Protein AF-A0A645HRS7-F1 (afdb_monomer_lite)

Foldseek 3Di:
DVVLVCPVCVVQLVVQLVVLCVLLQNADCDPPVVVQSSVQSVCCSRVNHPPDHDPVSLCSLLQLVHDHNGDHNPVVSCSSPNPDHHDHDHNCVVPDDCLVVLQVVCVVLVRHPDDVVLSVVCVVPVVVSSVVVVVPD

Structure (mmCIF, N/CA/C/O backbone):
data_AF-A0A645HRS7-F1
#
_entry.id   AF-A0A645HRS7-F1
#
loop_
_atom_site.group_PDB
_atom_site.id
_atom_site.type_symbol
_atom_site.label_atom_id
_atom_site.label_alt_id
_atom_site.label_comp_id
_atom_site.label_asym_id
_atom_site.label_entity_id
_atom_site.label_seq_id
_atom_site.pdbx_PDB_ins_code
_atom_site.Cartn_x
_atom_site.Cartn_y
_atom_site.Cartn_z
_atom_site.occupancy
_atom_site.B_iso_or_equiv
_atom_site.auth_seq_id
_atom_site.auth_comp_id
_atom_site.auth_asym_id
_atom_site.auth_atom_id
_atom_site.pdbx_PDB_model_num
ATOM 1 N N . MET A 1 1 ? -2.448 -14.497 11.609 1.00 84.38 1 MET A N 1
ATOM 2 C CA . MET A 1 1 ? -2.906 -14.683 13.011 1.00 84.38 1 MET A CA 1
ATOM 3 C C . MET A 1 1 ? -2.270 -15.901 13.665 1.00 84.38 1 MET A C 1
ATOM 5 O O . MET A 1 1 ? -1.624 -15.717 14.684 1.00 84.38 1 MET A O 1
ATOM 9 N N . LYS A 1 2 ? -2.373 -17.109 13.083 1.00 88.00 2 LYS A N 1
ATOM 10 C CA . LYS A 1 2 ? -1.698 -18.315 13.611 1.00 88.00 2 LYS A CA 1
ATOM 11 C C . LYS A 1 2 ? -0.186 -18.134 13.795 1.00 88.00 2 LYS A C 1
ATOM 13 O O . LYS A 1 2 ? 0.324 -18.401 14.871 1.00 88.00 2 LYS A O 1
ATOM 18 N N . GLU A 1 3 ? 0.496 -17.594 12.788 1.00 89.12 3 GLU A N 1
ATOM 19 C CA . GLU A 1 3 ? 1.938 -17.283 12.846 1.00 89.12 3 GLU A CA 1
ATOM 20 C C . GLU A 1 3 ? 2.298 -16.220 13.897 1.00 89.12 3 GLU A C 1
ATOM 22 O O . GLU A 1 3 ? 3.426 -16.176 14.366 1.00 89.12 3 GLU A O 1
ATOM 27 N N . LEU A 1 4 ? 1.331 -15.390 14.299 1.00 85.25 4 LEU A N 1
ATOM 28 C CA . LEU A 1 4 ? 1.497 -14.352 15.322 1.00 85.25 4 LEU A CA 1
ATOM 29 C C . LEU A 1 4 ? 1.073 -14.834 16.720 1.00 85.25 4 LEU A C 1
ATOM 31 O O . LEU A 1 4 ? 0.958 -14.021 17.631 1.00 85.25 4 LEU A O 1
ATOM 35 N N . GLY A 1 5 ? 0.755 -16.125 16.883 1.00 88.62 5 GLY A N 1
ATOM 36 C CA . GLY A 1 5 ? 0.277 -16.680 18.153 1.00 88.62 5 GLY A CA 1
ATOM 37 C C . GLY A 1 5 ? -1.093 -16.159 18.605 1.00 88.62 5 GLY A C 1
ATOM 38 O O . GLY A 1 5 ? -1.438 -16.322 19.765 1.00 88.62 5 GLY A O 1
ATOM 39 N N . ALA A 1 6 ? -1.869 -15.542 17.708 1.00 91.62 6 ALA A N 1
ATOM 40 C CA . ALA A 1 6 ? -3.138 -14.876 18.021 1.00 91.62 6 ALA A CA 1
ATOM 41 C C . ALA A 1 6 ? -4.338 -15.542 17.329 1.00 91.62 6 ALA A C 1
ATOM 43 O O . ALA A 1 6 ? -5.267 -14.869 16.886 1.00 91.62 6 ALA A O 1
ATOM 44 N N . ALA A 1 7 ? -4.280 -16.859 17.111 1.00 92.50 7 ALA A N 1
ATOM 45 C CA . ALA A 1 7 ? -5.350 -17.593 16.431 1.00 92.50 7 ALA A CA 1
ATOM 46 C C . ALA A 1 7 ? -6.662 -17.609 17.237 1.00 92.50 7 ALA A C 1
ATOM 48 O O . ALA A 1 7 ? -7.742 -17.594 16.654 1.00 92.50 7 ALA A O 1
ATOM 49 N N . ASP A 1 8 ? -6.554 -17.593 18.562 1.00 95.31 8 ASP A N 1
ATOM 50 C CA . ASP A 1 8 ? -7.645 -17.488 19.533 1.00 95.31 8 ASP A CA 1
ATOM 51 C C . ASP A 1 8 ? -8.448 -16.183 19.396 1.00 95.31 8 ASP A C 1
ATOM 53 O O . ASP A 1 8 ? -9.650 -16.165 19.649 1.00 95.31 8 ASP A O 1
ATOM 57 N N . LYS A 1 9 ? -7.827 -15.112 18.888 1.00 95.31 9 LYS A N 1
ATOM 58 C CA . LYS A 1 9 ? -8.461 -13.795 18.699 1.00 95.31 9 LYS A CA 1
ATOM 59 C C . LYS A 1 9 ? -9.208 -13.628 17.375 1.00 95.31 9 LYS A C 1
ATOM 61 O O . LYS A 1 9 ? -9.535 -12.512 16.970 1.00 95.31 9 LYS A O 1
ATOM 66 N N . TYR A 1 10 ? -9.474 -14.715 16.651 1.00 95.94 10 TYR A N 1
ATOM 67 C CA . TYR A 1 10 ? -10.122 -14.642 15.337 1.00 95.94 10 TYR A CA 1
ATOM 68 C C . TYR A 1 10 ? -11.506 -13.972 15.385 1.00 95.94 10 TYR A C 1
ATOM 70 O O . TYR A 1 10 ? -11.850 -13.195 14.495 1.00 95.94 10 TYR A O 1
ATOM 78 N N . ALA A 1 11 ? -12.276 -14.203 16.453 1.00 96.94 11 ALA A N 1
ATOM 79 C CA . ALA A 1 11 ? -13.570 -13.550 16.644 1.00 96.94 11 ALA A CA 1
ATOM 80 C C . ALA A 1 11 ? -13.438 -12.020 16.762 1.00 96.94 11 ALA A C 1
ATOM 82 O O . ALA A 1 11 ? -14.220 -11.290 16.156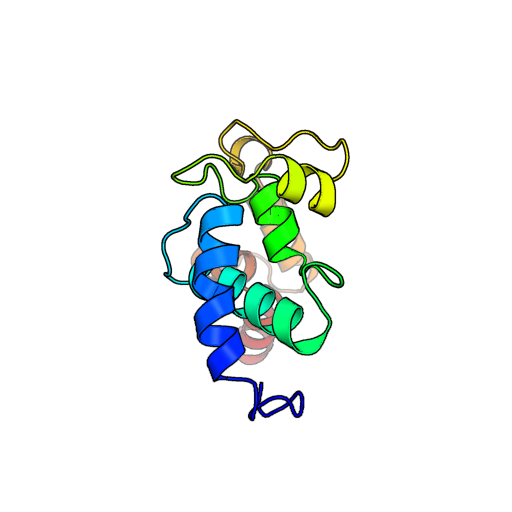 1.00 96.94 11 ALA A O 1
ATOM 83 N N . GLU A 1 12 ? -12.422 -11.526 17.476 1.00 97.88 12 GLU A N 1
ATOM 84 C CA . GLU A 1 12 ? -12.137 -10.090 17.587 1.00 97.88 12 GLU A CA 1
ATOM 85 C C . GLU A 1 12 ? -11.749 -9.493 16.230 1.00 97.88 12 GLU A C 1
ATOM 87 O O . GLU A 1 12 ? -12.215 -8.413 15.874 1.00 97.88 12 GLU A O 1
ATOM 92 N N . PHE A 1 13 ? -10.967 -10.223 15.429 1.00 97.06 13 PHE A N 1
ATOM 93 C CA . PHE A 1 13 ? -10.620 -9.813 14.066 1.00 97.06 13 PHE A CA 1
ATOM 94 C C . PHE A 1 13 ? -11.858 -9.622 13.181 1.00 97.06 13 PHE A C 1
ATOM 96 O O . PHE A 1 13 ? -11.963 -8.604 12.494 1.00 97.06 13 PHE A O 1
ATOM 103 N N . LEU A 1 14 ? -12.818 -10.554 13.229 1.00 97.00 14 LEU A N 1
ATOM 104 C CA . LEU A 1 14 ? -14.065 -10.441 12.464 1.00 97.00 14 LEU A CA 1
ATOM 105 C C . LEU A 1 14 ? -14.889 -9.207 12.861 1.00 97.00 14 LEU A C 1
ATOM 107 O O . LEU A 1 14 ? -15.593 -8.653 12.020 1.00 97.00 14 LEU A O 1
ATOM 111 N N . GLN A 1 15 ? -14.784 -8.758 14.115 1.00 98.25 15 GLN A N 1
ATOM 112 C CA . GLN A 1 15 ? -15.433 -7.535 14.602 1.00 98.25 15 GLN A CA 1
ATOM 113 C C . GLN A 1 15 ? -14.639 -6.263 14.277 1.00 98.25 15 GLN A C 1
ATOM 115 O O . GLN A 1 15 ? -15.222 -5.191 14.111 1.00 98.25 15 GLN A O 1
ATOM 120 N N . GLU A 1 16 ? -13.314 -6.357 14.196 1.00 98.31 16 GLU A N 1
ATOM 121 C CA . GLU A 1 16 ? -12.433 -5.221 13.928 1.00 98.31 16 GLU A CA 1
ATOM 122 C C . GLU A 1 16 ? -12.387 -4.857 12.440 1.00 98.31 16 GLU A C 1
ATOM 124 O O . GLU A 1 16 ? -12.365 -3.678 12.085 1.00 98.31 16 GLU A O 1
ATOM 129 N N . MET A 1 17 ? -12.435 -5.850 11.550 1.00 97.81 17 MET A N 1
ATOM 130 C CA . MET A 1 17 ? -12.332 -5.634 10.105 1.00 97.81 17 MET A CA 1
ATOM 131 C C . MET A 1 17 ? -13.414 -4.683 9.542 1.00 97.81 17 MET A C 1
ATOM 133 O O . MET A 1 17 ? -13.053 -3.776 8.786 1.00 97.81 17 MET A O 1
ATOM 137 N N . PRO A 1 18 ? -14.711 -4.792 9.912 1.00 98.25 18 PRO A N 1
ATOM 138 C CA . PRO A 1 18 ? -15.729 -3.830 9.488 1.00 98.25 18 PRO A CA 1
ATOM 139 C C . PRO A 1 18 ? -15.487 -2.409 10.014 1.00 98.25 18 PRO A C 1
ATOM 141 O O . PRO A 1 18 ? -15.745 -1.453 9.285 1.00 98.25 18 PRO A O 1
ATOM 144 N N . LYS A 1 19 ? -14.962 -2.261 11.240 1.00 98.56 19 LYS A N 1
ATOM 145 C CA . LYS A 1 19 ? -14.658 -0.951 11.844 1.00 98.56 19 LYS A CA 1
ATOM 146 C C . LYS A 1 19 ? -13.538 -0.253 11.087 1.00 98.56 19 LYS A C 1
ATOM 148 O O . LYS A 1 19 ? -13.724 0.866 10.627 1.00 98.56 19 LYS A O 1
ATOM 153 N N . VAL A 1 20 ? -12.428 -0.959 10.864 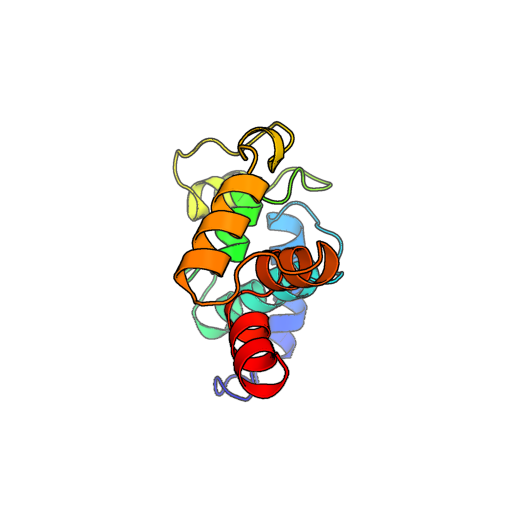1.00 98.56 20 VAL A N 1
ATOM 154 C CA . VAL A 1 20 ? -11.292 -0.453 10.078 1.00 98.56 20 VAL A CA 1
ATOM 155 C C . VAL A 1 20 ? -11.733 -0.083 8.663 1.00 98.56 20 VAL A C 1
ATOM 157 O O . VAL A 1 20 ? -11.351 0.961 8.142 1.00 98.56 20 VAL A O 1
ATOM 160 N N . ARG A 1 21 ? -12.575 -0.909 8.030 1.00 98.56 21 ARG A N 1
ATOM 161 C CA . ARG A 1 21 ? -13.115 -0.605 6.701 1.00 98.56 21 ARG A CA 1
ATOM 162 C C . ARG A 1 21 ? -13.923 0.694 6.694 1.00 98.56 21 ARG A C 1
ATOM 164 O O . ARG A 1 21 ? -13.777 1.468 5.754 1.00 98.56 21 ARG A O 1
ATOM 171 N N . ALA A 1 22 ? -14.777 0.909 7.692 1.00 98.62 22 ALA A N 1
ATOM 172 C CA . ALA A 1 22 ? -15.577 2.124 7.807 1.00 98.62 22 ALA A CA 1
ATOM 173 C C . ALA A 1 22 ? -14.694 3.358 8.046 1.00 98.62 22 ALA A C 1
ATOM 175 O O . ALA A 1 22 ? -14.805 4.342 7.320 1.00 98.62 22 ALA A O 1
ATOM 176 N N . GLU A 1 23 ? -13.765 3.258 8.997 1.00 98.62 23 GLU A N 1
ATOM 177 C CA . GLU A 1 23 ? -12.804 4.309 9.349 1.00 98.62 23 GLU A CA 1
ATOM 178 C C . GLU A 1 23 ? -11.917 4.716 8.161 1.00 98.62 23 GLU A C 1
ATOM 180 O O . GLU A 1 23 ? -11.580 5.886 8.012 1.00 98.62 23 GLU A O 1
ATOM 185 N N . LEU A 1 24 ? -11.587 3.774 7.272 1.00 98.50 24 LEU A N 1
ATOM 186 C CA . LEU A 1 24 ? -10.792 4.017 6.064 1.00 98.50 24 LEU A CA 1
ATOM 187 C C . LEU A 1 24 ? -11.638 4.329 4.816 1.00 98.50 24 LEU A C 1
ATOM 189 O O . LEU A 1 24 ? -11.150 4.193 3.696 1.00 98.50 24 LEU A O 1
ATOM 193 N N . GLY A 1 25 ? -12.896 4.752 4.978 1.00 98.25 25 GLY A N 1
ATOM 194 C CA . GLY A 1 25 ? -13.712 5.277 3.877 1.00 98.25 25 GLY A CA 1
ATOM 195 C C . GLY A 1 25 ? -14.393 4.215 3.006 1.00 98.25 25 GLY A C 1
ATOM 196 O O . GLY A 1 25 ? -14.700 4.462 1.840 1.00 98.25 25 GLY A O 1
ATOM 197 N N . PHE A 1 26 ? -14.642 3.024 3.551 1.00 98.38 26 PHE A N 1
ATOM 198 C CA . PHE A 1 26 ? -15.334 1.907 2.896 1.00 98.38 26 PHE A CA 1
ATOM 199 C C . PHE A 1 26 ? -14.742 1.426 1.557 1.00 98.38 26 PHE A C 1
ATOM 201 O O . PHE A 1 26 ? -15.507 1.171 0.619 1.00 98.38 26 PHE A O 1
ATOM 208 N N . PRO A 1 27 ? -13.420 1.199 1.425 1.00 97.69 27 PRO A N 1
ATOM 209 C CA . PRO A 1 27 ? -12.887 0.608 0.205 1.00 97.69 27 PRO A CA 1
ATOM 210 C C . PRO A 1 27 ? -13.550 -0.760 -0.069 1.00 97.69 27 PRO A C 1
ATOM 212 O O . PRO A 1 27 ? -13.875 -1.499 0.877 1.00 97.69 27 PRO A O 1
ATOM 215 N N . PRO A 1 28 ? -13.790 -1.121 -1.344 1.00 97.12 28 PRO A N 1
ATOM 216 C CA . PRO A 1 28 ? -14.240 -2.462 -1.705 1.00 97.12 28 PRO A CA 1
ATOM 217 C C . PRO A 1 28 ? -13.232 -3.510 -1.222 1.00 97.12 28 PRO A C 1
ATOM 219 O O . PRO A 1 28 ? -12.026 -3.279 -1.276 1.00 97.12 28 PRO A O 1
ATOM 222 N N . LEU A 1 29 ? -13.702 -4.662 -0.744 1.00 97.19 29 LEU A N 1
ATOM 223 C CA . LEU A 1 29 ? -12.831 -5.737 -0.253 1.00 97.19 29 LEU A CA 1
ATOM 224 C C . LEU A 1 29 ? -12.433 -6.671 -1.400 1.00 97.19 29 LEU A C 1
ATOM 226 O O . LEU A 1 29 ? -12.873 -7.814 -1.471 1.00 97.19 29 LEU A O 1
ATOM 230 N N . VAL A 1 30 ? -11.608 -6.151 -2.301 1.00 97.06 30 VAL A N 1
ATOM 231 C CA . VAL A 1 30 ? -11.008 -6.877 -3.427 1.00 97.06 30 VAL A CA 1
ATOM 232 C C . VAL A 1 30 ? -9.492 -6.730 -3.365 1.00 97.06 30 VAL A C 1
ATOM 234 O O . VAL A 1 30 ? -8.989 -5.862 -2.660 1.00 97.06 30 VAL A O 1
ATOM 237 N N . THR A 1 31 ? -8.727 -7.553 -4.076 1.00 95.62 31 THR A N 1
ATOM 238 C CA . THR A 1 31 ? -7.265 -7.367 -4.091 1.00 95.62 31 THR A CA 1
ATOM 239 C C . THR A 1 31 ? -6.916 -6.030 -4.765 1.00 95.62 31 THR A C 1
ATOM 241 O O . THR A 1 31 ? -7.475 -5.749 -5.825 1.00 95.62 31 THR A O 1
ATOM 244 N N . PRO A 1 32 ? -6.011 -5.202 -4.199 1.00 96.38 32 PRO A N 1
ATOM 245 C CA . PRO A 1 32 ? -5.226 -5.411 -2.970 1.00 96.38 32 PRO A CA 1
ATOM 246 C C . PRO A 1 32 ? -5.868 -4.866 -1.677 1.00 96.38 32 PRO A C 1
ATOM 248 O O . PRO A 1 32 ? -5.359 -5.110 -0.582 1.00 96.38 32 PRO A O 1
ATOM 251 N N . THR A 1 33 ? -6.964 -4.112 -1.761 1.00 96.88 33 THR A N 1
ATOM 252 C CA . THR A 1 33 ? -7.583 -3.422 -0.617 1.00 96.88 33 THR A CA 1
ATOM 253 C C . THR A 1 33 ? -8.102 -4.373 0.463 1.00 96.88 33 THR A C 1
ATOM 255 O O . THR A 1 33 ? -8.014 -4.042 1.645 1.00 96.88 33 THR A O 1
ATOM 258 N N . SER A 1 34 ? -8.552 -5.584 0.117 1.00 97.38 34 SER A N 1
ATOM 259 C CA . SER A 1 34 ? -8.915 -6.619 1.097 1.00 97.38 34 SER A CA 1
ATOM 260 C C . SER A 1 34 ? -7.762 -6.967 2.042 1.00 97.38 34 SER A C 1
ATOM 262 O O . SER A 1 34 ? -7.973 -7.088 3.249 1.00 97.38 34 SER A O 1
ATOM 264 N N . GLN A 1 35 ? -6.538 -7.076 1.520 1.00 97.69 35 GLN A N 1
ATOM 265 C CA . GLN A 1 35 ? -5.339 -7.375 2.299 1.00 97.69 35 GLN A CA 1
ATOM 266 C C . GLN A 1 35 ? -4.917 -6.169 3.147 1.00 97.69 35 GLN A C 1
ATOM 268 O O . GLN A 1 35 ? -4.486 -6.344 4.285 1.00 97.69 35 GLN A O 1
ATOM 273 N N . ILE A 1 36 ? -5.080 -4.944 2.634 1.00 98.25 36 ILE A N 1
ATOM 274 C CA . ILE A 1 36 ? -4.773 -3.711 3.380 1.00 98.25 36 ILE A CA 1
ATOM 275 C C . ILE A 1 36 ? -5.668 -3.612 4.623 1.00 98.25 36 ILE A C 1
ATOM 277 O O . ILE A 1 36 ? -5.165 -3.476 5.736 1.00 98.25 36 ILE A O 1
ATOM 281 N N . ILE A 1 37 ? -6.985 -3.771 4.456 1.00 98.44 37 ILE A N 1
ATOM 282 C CA . ILE A 1 37 ? -7.939 -3.731 5.574 1.00 98.44 37 ILE A CA 1
ATOM 283 C C . ILE A 1 37 ? -7.725 -4.910 6.528 1.00 98.44 37 ILE A C 1
ATOM 285 O O . ILE A 1 37 ? -7.679 -4.722 7.744 1.00 98.44 37 ILE A O 1
ATOM 289 N N . GLY A 1 38 ? -7.553 -6.120 5.992 1.00 97.38 38 GLY A N 1
ATOM 290 C CA . GLY A 1 38 ? -7.327 -7.317 6.800 1.00 97.38 38 GLY A CA 1
ATOM 291 C C . GLY A 1 38 ? -6.046 -7.234 7.633 1.00 97.38 38 GLY A C 1
ATOM 292 O O . GLY A 1 38 ? -6.070 -7.541 8.822 1.00 97.38 38 GLY A O 1
ATOM 293 N N . SER A 1 39 ? -4.938 -6.772 7.047 1.00 96.75 39 SER A N 1
ATOM 294 C CA . SER A 1 39 ? -3.665 -6.619 7.765 1.00 96.75 39 SER A CA 1
ATOM 295 C C . SER A 1 39 ? -3.765 -5.582 8.881 1.00 96.75 39 SER A C 1
ATOM 297 O O . SER A 1 39 ? -3.336 -5.863 9.997 1.00 96.75 39 SER A O 1
ATOM 299 N N . MET A 1 40 ? -4.408 -4.438 8.633 1.00 98.31 40 MET A N 1
ATOM 300 C CA . MET A 1 40 ? -4.640 -3.426 9.664 1.00 98.31 40 MET A CA 1
ATOM 301 C C . MET A 1 40 ? -5.509 -3.965 10.808 1.00 98.31 40 MET A C 1
ATOM 303 O O . MET A 1 40 ? -5.165 -3.785 11.973 1.00 98.31 40 MET A O 1
ATOM 307 N N . ALA A 1 41 ? -6.591 -4.688 10.500 1.00 98.19 41 ALA A N 1
ATOM 308 C CA . ALA A 1 41 ? -7.453 -5.290 11.517 1.00 98.19 41 ALA A CA 1
ATOM 309 C C . ALA A 1 41 ? -6.716 -6.343 12.360 1.00 98.19 41 ALA A C 1
ATOM 311 O O . ALA A 1 41 ? -6.857 -6.362 13.581 1.00 98.19 41 ALA A O 1
ATOM 312 N N . VAL A 1 42 ? -5.876 -7.179 11.737 1.00 96.94 42 VAL A N 1
ATOM 313 C CA . VAL A 1 42 ? -5.012 -8.114 12.473 1.00 96.94 42 VAL A CA 1
ATOM 314 C C . VAL A 1 42 ? -4.070 -7.352 13.403 1.00 96.94 42 VAL A C 1
ATOM 316 O O . VAL A 1 42 ? -4.040 -7.665 14.589 1.00 96.94 42 VAL A O 1
ATOM 319 N N . MET A 1 43 ? -3.364 -6.328 12.907 1.00 96.81 43 MET A N 1
ATOM 320 C CA . MET A 1 43 ? -2.445 -5.516 13.720 1.00 96.81 43 MET A CA 1
ATOM 321 C C . MET A 1 43 ? -3.161 -4.837 14.895 1.00 96.81 43 MET A C 1
ATOM 323 O O . MET A 1 43 ? -2.634 -4.827 16.008 1.00 96.81 43 MET A O 1
ATOM 327 N N . ASN A 1 44 ? -4.380 -4.337 14.677 1.00 97.88 44 ASN A N 1
ATOM 328 C CA . ASN A 1 44 ? -5.210 -3.735 15.721 1.00 97.88 44 ASN A CA 1
ATOM 329 C C . ASN A 1 44 ? -5.535 -4.718 16.847 1.00 97.88 44 ASN A C 1
ATOM 331 O O . ASN A 1 44 ? -5.421 -4.363 18.018 1.00 97.88 44 ASN A O 1
ATOM 335 N N . VAL A 1 45 ? -5.906 -5.952 16.507 1.00 97.38 45 VAL A N 1
ATOM 336 C CA . VAL A 1 45 ? -6.244 -6.993 17.490 1.00 97.38 45 VAL A CA 1
ATOM 337 C C . VAL A 1 45 ? -5.003 -7.521 18.212 1.00 97.38 45 VAL A C 1
ATOM 339 O O . VAL A 1 45 ? -5.043 -7.808 19.410 1.00 97.38 45 VAL A O 1
ATOM 342 N N . THR A 1 46 ? -3.878 -7.657 17.507 1.00 95.06 46 THR A N 1
ATOM 343 C CA . THR A 1 46 ? -2.664 -8.241 18.089 1.00 95.06 46 THR A CA 1
ATOM 344 C C . THR A 1 46 ? -1.861 -7.247 18.917 1.00 95.06 46 THR A C 1
ATOM 346 O O . THR A 1 46 ? -1.354 -7.617 19.971 1.00 95.06 46 THR A O 1
ATOM 349 N N . LEU A 1 47 ? -1.737 -5.998 18.460 1.00 95.25 47 LEU A N 1
ATOM 350 C CA . LEU A 1 47 ? -0.846 -4.989 19.052 1.00 95.25 47 LEU A CA 1
ATOM 351 C C . LEU A 1 47 ? -1.608 -3.839 19.736 1.00 95.25 47 LEU A C 1
ATOM 353 O O . LEU A 1 47 ? -1.036 -3.103 20.546 1.00 95.25 47 LEU A O 1
ATOM 357 N N . GLY A 1 48 ? -2.902 -3.699 19.449 1.00 96.19 48 GLY A N 1
ATOM 358 C CA . GLY A 1 48 ? -3.745 -2.575 19.851 1.00 96.19 48 GLY A CA 1
ATOM 359 C C . GLY A 1 48 ? -4.045 -1.643 18.676 1.00 96.19 48 GLY A C 1
ATOM 360 O O . GLY A 1 48 ? -3.229 -1.493 17.762 1.00 96.19 48 GLY A O 1
ATOM 361 N N . ARG A 1 49 ? -5.225 -1.005 18.707 1.00 97.56 49 ARG A N 1
ATOM 362 C CA . ARG A 1 49 ? -5.737 -0.197 17.588 1.00 97.56 49 ARG A CA 1
ATOM 363 C C . ARG A 1 49 ? -4.746 0.892 17.169 1.00 97.56 49 ARG A C 1
ATOM 365 O O . ARG A 1 49 ? -4.332 1.702 17.993 1.00 97.56 49 ARG A O 1
ATOM 372 N N . TYR A 1 50 ? -4.375 0.876 15.891 1.00 97.62 50 TYR A N 1
ATOM 373 C CA . TYR A 1 50 ? -3.505 1.828 15.199 1.00 97.62 50 TYR A CA 1
ATOM 374 C C . TYR A 1 50 ? -2.145 2.105 15.864 1.00 97.62 50 TYR A C 1
ATOM 376 O O . TYR A 1 50 ? -1.498 3.099 15.544 1.00 97.62 50 TYR A O 1
ATOM 384 N N . LYS A 1 51 ? -1.651 1.213 16.736 1.00 97.31 51 LYS A N 1
ATOM 385 C CA . LYS A 1 51 ? -0.305 1.357 17.324 1.00 97.31 51 LYS A CA 1
ATOM 386 C C . LYS A 1 51 ? 0.813 1.137 16.310 1.00 97.31 51 LYS A C 1
ATOM 388 O O . LYS A 1 51 ? 1.863 1.765 16.393 1.00 97.31 51 LYS A O 1
ATOM 393 N N . MET A 1 52 ? 0.593 0.227 15.365 1.00 97.00 52 MET A N 1
ATOM 394 C CA . MET A 1 52 ? 1.506 -0.054 14.265 1.00 97.00 52 MET A CA 1
ATOM 395 C C . MET A 1 52 ? 0.711 -0.029 12.968 1.00 97.00 52 MET A C 1
ATOM 397 O O . MET A 1 52 ? -0.173 -0.856 12.763 1.00 97.00 52 MET A O 1
ATOM 401 N N . ILE A 1 53 ? 1.016 0.941 12.110 1.00 98.00 53 ILE A N 1
ATOM 402 C CA . ILE A 1 53 ? 0.255 1.193 10.886 1.00 98.00 53 ILE A CA 1
ATOM 403 C C . ILE A 1 53 ? 1.115 0.799 9.678 1.00 98.00 53 ILE A C 1
ATOM 405 O O . ILE A 1 53 ? 2.155 1.435 9.458 1.00 98.00 53 ILE A O 1
ATOM 409 N N . PRO A 1 54 ? 0.705 -0.211 8.888 1.00 96.75 54 PRO A N 1
ATOM 410 C CA . PRO A 1 54 ? 1.403 -0.606 7.670 1.00 96.75 54 PRO A CA 1
ATOM 411 C C . PRO A 1 54 ? 1.484 0.530 6.646 1.00 96.75 54 PRO A C 1
ATOM 413 O O . PRO A 1 54 ? 0.576 1.358 6.537 1.00 96.75 54 PRO A O 1
ATOM 416 N N . THR A 1 55 ? 2.544 0.541 5.839 1.00 97.81 55 THR A N 1
ATOM 417 C CA . THR A 1 55 ? 2.767 1.570 4.810 1.00 97.81 55 THR A CA 1
ATOM 418 C C . THR A 1 55 ? 1.602 1.675 3.829 1.00 97.81 55 THR A C 1
ATOM 420 O O . THR A 1 55 ? 1.192 2.779 3.495 1.00 97.81 55 THR A O 1
ATOM 423 N N . GLN A 1 56 ? 1.000 0.552 3.439 1.00 98.06 56 GLN A N 1
ATOM 424 C CA . GLN A 1 56 ? -0.122 0.522 2.499 1.00 98.06 56 GLN A CA 1
ATOM 425 C C . GLN A 1 56 ? -1.368 1.222 3.061 1.00 98.06 56 GLN A C 1
ATOM 427 O O . GLN A 1 56 ? -2.105 1.858 2.313 1.00 98.06 56 GLN A O 1
ATOM 432 N N . VAL A 1 57 ? -1.587 1.158 4.380 1.00 98.38 57 VAL A N 1
ATOM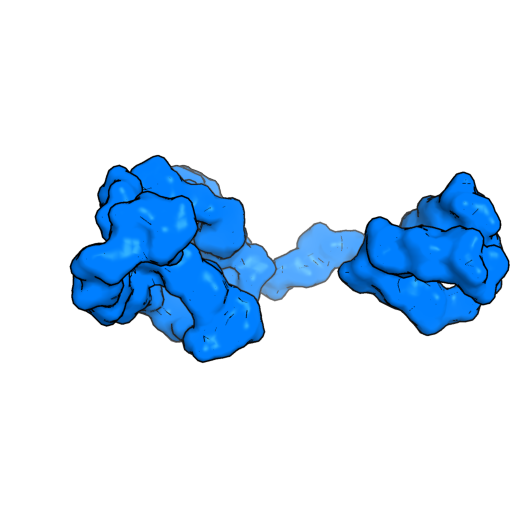 433 C CA . VAL A 1 57 ? -2.670 1.897 5.046 1.00 98.38 57 VAL A CA 1
ATOM 434 C C . VAL A 1 57 ? -2.358 3.390 5.043 1.00 98.38 57 VAL A C 1
ATOM 436 O O . VAL A 1 57 ? -3.221 4.188 4.692 1.00 98.38 57 VAL A O 1
ATOM 439 N N . LYS A 1 58 ? -1.112 3.776 5.357 1.00 98.25 58 LYS A N 1
ATOM 440 C CA . LYS A 1 58 ? -0.676 5.180 5.268 1.00 98.25 58 LYS A CA 1
ATOM 441 C C . LYS A 1 58 ? -0.860 5.725 3.855 1.00 98.25 58 LYS A C 1
ATOM 443 O O . LYS A 1 58 ? -1.368 6.823 3.688 1.00 98.25 58 LYS A O 1
ATOM 448 N N . ASP A 1 59 ? -0.484 4.956 2.841 1.00 98.19 59 ASP A N 1
ATOM 449 C CA . ASP A 1 59 ? -0.593 5.352 1.438 1.00 98.19 59 ASP A CA 1
ATOM 450 C C . ASP A 1 59 ? -2.052 5.433 0.959 1.00 98.19 59 ASP A C 1
ATOM 452 O O . ASP A 1 59 ? -2.387 6.338 0.193 1.00 98.19 59 ASP A O 1
ATOM 456 N N . LEU A 1 60 ? -2.940 4.565 1.460 1.00 98.25 60 LEU A N 1
ATOM 457 C CA . LEU A 1 60 ? -4.390 4.690 1.267 1.00 98.25 60 LEU A CA 1
ATOM 458 C C . LEU A 1 60 ? -4.919 5.990 1.870 1.00 98.25 60 LEU A C 1
ATOM 460 O O . LEU A 1 60 ? -5.615 6.734 1.185 1.00 98.25 60 LEU A O 1
ATOM 464 N N . VAL A 1 61 ? -4.523 6.312 3.101 1.00 98.19 61 VAL A N 1
ATOM 465 C CA . VAL A 1 61 ? -4.940 7.544 3.789 1.00 98.19 61 VAL A CA 1
ATOM 466 C C . VAL A 1 61 ? -4.359 8.802 3.136 1.00 98.19 61 VAL A C 1
ATOM 468 O O . VAL A 1 61 ? -5.029 9.827 3.059 1.00 98.19 61 VAL A O 1
ATOM 471 N N . ARG A 1 62 ? -3.143 8.721 2.586 1.00 97.88 62 ARG A N 1
ATOM 472 C CA . ARG A 1 62 ? -2.540 9.781 1.762 1.00 97.88 62 ARG A CA 1
ATOM 473 C C . ARG A 1 62 ? -3.223 9.961 0.408 1.00 97.88 62 ARG A C 1
ATOM 475 O O . ARG A 1 62 ? -2.866 10.893 -0.302 1.00 97.88 62 ARG A O 1
ATOM 482 N N . GLY A 1 63 ? -4.146 9.085 0.015 1.00 97.62 63 GLY A N 1
ATOM 483 C CA . GLY A 1 63 ? -4.818 9.153 -1.282 1.00 97.62 63 GLY A CA 1
ATOM 484 C C . GLY A 1 63 ? -3.987 8.626 -2.455 1.00 97.62 63 GLY A C 1
ATOM 485 O O . GLY A 1 63 ? -4.380 8.813 -3.603 1.00 97.62 63 GLY A O 1
ATOM 486 N N . LYS A 1 64 ? -2.868 7.919 -2.220 1.00 97.56 64 LYS A N 1
ATOM 487 C CA . LYS A 1 64 ? -2.032 7.365 -3.307 1.00 97.56 64 LYS A CA 1
ATOM 488 C C . LYS A 1 64 ? -2.737 6.288 -4.136 1.00 97.56 64 LYS A C 1
ATOM 490 O O . LYS A 1 64 ? -2.345 6.038 -5.270 1.00 97.56 64 LYS A O 1
ATOM 495 N N . TYR A 1 65 ? -3.782 5.672 -3.587 1.00 96.88 65 TYR A N 1
ATOM 496 C CA . TYR A 1 65 ? -4.649 4.724 -4.297 1.00 96.88 65 TYR A CA 1
ATOM 497 C C . TYR A 1 65 ? -5.883 5.395 -4.929 1.00 96.88 65 TYR A C 1
ATOM 499 O O . TYR A 1 65 ? -6.739 4.712 -5.487 1.00 96.88 65 TYR A O 1
ATOM 507 N N . GLY A 1 66 ? -5.982 6.724 -4.854 1.00 96.31 66 GLY A N 1
ATOM 508 C CA . GLY A 1 66 ? -7.147 7.492 -5.273 1.00 96.31 66 GLY A CA 1
ATOM 509 C C . GLY A 1 66 ? -8.179 7.669 -4.158 1.00 96.31 66 GLY A C 1
ATOM 510 O O . GLY A 1 66 ? -7.900 7.472 -2.975 1.00 96.31 66 GLY A O 1
ATOM 511 N N . ARG A 1 67 ? -9.388 8.083 -4.550 1.00 96.25 67 ARG A N 1
ATOM 512 C CA . ARG A 1 67 ? -10.469 8.439 -3.624 1.00 96.25 67 ARG A CA 1
ATOM 513 C C . ARG A 1 67 ? -11.217 7.200 -3.130 1.00 96.25 67 ARG A C 1
ATOM 515 O O . ARG A 1 67 ? -11.662 6.376 -3.928 1.00 96.25 67 ARG A O 1
ATOM 522 N N . THR A 1 68 ? -11.434 7.119 -1.824 1.00 97.38 68 THR A N 1
ATOM 523 C CA . THR A 1 68 ? -12.298 6.113 -1.196 1.00 97.38 68 THR A CA 1
ATOM 524 C C . THR A 1 68 ? -13.790 6.410 -1.445 1.00 97.38 68 THR A C 1
ATOM 526 O O . THR A 1 68 ? -14.151 7.565 -1.687 1.00 97.38 68 THR A O 1
ATOM 529 N N . PRO A 1 69 ? -14.690 5.404 -1.410 1.00 97.88 69 PRO A N 1
ATOM 530 C CA . PRO A 1 69 ? -16.127 5.626 -1.623 1.00 97.88 69 PRO A CA 1
ATOM 531 C C . PRO A 1 69 ? -16.773 6.616 -0.648 1.00 97.88 69 PRO A C 1
ATOM 533 O O . PRO A 1 69 ? -17.632 7.398 -1.050 1.00 97.88 69 PRO A O 1
ATOM 536 N N . ALA A 1 70 ? -16.344 6.595 0.613 1.00 97.94 70 ALA A N 1
ATOM 537 C CA . ALA A 1 70 ? -16.718 7.565 1.633 1.00 97.94 70 ALA A CA 1
ATOM 538 C C . ALA A 1 70 ? -15.472 8.306 2.143 1.00 97.94 70 ALA A C 1
ATOM 540 O O . ALA A 1 70 ? -14.356 7.803 1.970 1.00 97.94 70 ALA A O 1
ATOM 541 N N . PRO A 1 71 ? -15.629 9.475 2.788 1.00 97.25 71 PRO A N 1
ATOM 542 C CA . PRO A 1 71 ? -14.524 10.129 3.477 1.00 97.25 71 PRO A CA 1
ATOM 543 C C . PRO A 1 71 ? -13.887 9.195 4.511 1.00 97.25 71 PRO A C 1
ATOM 545 O O . PRO A 1 71 ? -14.588 8.450 5.195 1.00 97.25 71 PRO A O 1
ATOM 548 N N . ILE A 1 72 ? -12.561 9.249 4.617 1.00 98.25 72 ILE A N 1
ATOM 549 C CA . ILE A 1 72 ? -11.826 8.627 5.721 1.00 98.25 72 ILE A CA 1
ATOM 550 C C . ILE A 1 72 ? -12.179 9.386 7.003 1.00 98.25 72 ILE A C 1
ATOM 552 O O . ILE A 1 72 ? -12.353 10.608 6.971 1.00 98.25 72 ILE A O 1
ATOM 556 N N . ASP A 1 73 ? -12.301 8.667 8.119 1.00 98.25 73 ASP A N 1
ATOM 557 C CA . ASP A 1 73 ? -12.555 9.274 9.422 1.00 98.25 73 ASP A CA 1
ATOM 558 C C . ASP A 1 73 ? -11.471 10.337 9.723 1.00 98.25 73 ASP A C 1
ATOM 560 O O . ASP A 1 73 ? -10.277 10.015 9.676 1.00 98.25 73 ASP A O 1
ATOM 564 N N . PRO A 1 74 ? -11.840 11.601 10.012 1.00 97.38 74 PRO A N 1
ATOM 565 C CA . PRO A 1 74 ? -10.871 12.683 10.186 1.00 97.38 74 PRO A CA 1
ATOM 566 C C . PRO A 1 74 ? -9.869 12.461 11.323 1.00 97.38 74 PRO A C 1
ATOM 568 O O . PRO A 1 74 ? -8.713 12.879 11.209 1.00 97.38 74 PRO A O 1
ATOM 571 N N . GLU A 1 75 ? -10.286 11.811 12.409 1.00 97.69 75 GLU A N 1
ATOM 572 C CA . GLU A 1 75 ? -9.413 11.537 13.550 1.00 97.69 75 GLU A CA 1
ATOM 573 C C . GLU A 1 75 ? -8.450 10.396 13.221 1.00 97.69 75 GLU A C 1
ATOM 575 O O . GLU A 1 75 ? -7.263 10.484 13.539 1.00 97.69 75 GLU A O 1
ATOM 580 N N . ILE A 1 76 ? -8.907 9.378 12.487 1.00 97.94 76 ILE A N 1
ATOM 581 C CA . ILE A 1 76 ? -8.034 8.309 11.982 1.00 97.94 76 ILE A CA 1
ATOM 582 C C . ILE A 1 76 ? -7.053 8.838 10.935 1.00 97.94 76 ILE A C 1
ATOM 584 O O . ILE A 1 76 ? -5.867 8.506 10.979 1.00 97.94 76 ILE A O 1
ATOM 588 N N . GLN A 1 77 ? -7.495 9.714 10.033 1.00 98.00 77 GLN A N 1
ATOM 589 C CA . GLN A 1 77 ? -6.607 10.367 9.078 1.00 98.00 77 GLN A CA 1
ATOM 590 C C . GLN A 1 77 ? -5.516 11.161 9.808 1.00 98.00 77 GLN A C 1
ATOM 592 O O . GLN A 1 77 ? -4.330 10.959 9.540 1.00 98.00 77 GLN A O 1
ATOM 597 N N . ARG A 1 78 ? -5.892 12.009 10.775 1.00 97.81 78 ARG A N 1
ATOM 598 C CA . ARG A 1 78 ? -4.933 12.781 11.579 1.00 97.81 78 ARG A CA 1
ATOM 599 C C . ARG A 1 78 ? -3.992 11.873 12.372 1.00 97.81 78 ARG A C 1
ATOM 601 O O . ARG A 1 78 ? -2.807 12.171 12.468 1.00 97.81 78 ARG A O 1
ATOM 608 N N . LEU A 1 79 ? -4.483 10.760 12.909 1.00 98.00 79 LEU A N 1
ATOM 609 C CA . LEU A 1 79 ? -3.654 9.790 13.622 1.00 98.00 79 LEU A CA 1
ATOM 610 C C . LEU A 1 79 ? -2.595 9.165 12.701 1.00 98.00 79 LEU A C 1
ATOM 612 O O . LEU A 1 79 ? -1.451 8.985 13.113 1.00 98.00 79 LEU A O 1
ATOM 616 N N . ILE A 1 80 ? -2.961 8.834 11.459 1.00 97.81 80 ILE A N 1
ATOM 617 C CA . ILE A 1 80 ? -2.101 8.075 10.542 1.00 97.81 80 ILE A CA 1
ATOM 618 C C . ILE A 1 80 ? -1.086 8.963 9.809 1.00 97.81 80 ILE A C 1
ATOM 620 O O . ILE A 1 80 ? 0.066 8.549 9.648 1.00 97.81 80 ILE A O 1
ATOM 624 N N . ILE A 1 81 ? -1.500 10.148 9.344 1.00 97.19 81 ILE A N 1
ATOM 625 C CA . ILE A 1 81 ? -0.663 11.044 8.520 1.00 97.19 81 ILE A CA 1
ATOM 626 C C . ILE A 1 81 ? -0.410 12.419 9.163 1.00 97.19 81 ILE A C 1
ATOM 628 O O . ILE A 1 81 ? 0.232 13.277 8.562 1.00 97.19 81 ILE A O 1
ATOM 632 N N . GLY A 1 82 ? -0.890 12.656 10.386 1.00 96.12 82 GLY A N 1
ATOM 633 C CA . GLY A 1 82 ? -0.665 13.909 11.105 1.00 96.12 82 GLY A CA 1
ATOM 634 C C . GLY A 1 82 ? -1.311 15.104 10.406 1.00 96.12 82 GLY A C 1
ATOM 635 O O . GLY A 1 82 ? -2.529 15.170 10.238 1.00 96.12 82 GLY A O 1
ATOM 636 N N . THR A 1 83 ? -0.474 16.069 10.026 1.00 94.62 83 THR A N 1
ATOM 637 C CA . THR A 1 83 ? -0.860 17.300 9.320 1.00 94.62 83 THR A CA 1
ATOM 638 C C . THR A 1 83 ? -0.603 17.237 7.813 1.00 94.62 83 THR A C 1
ATOM 640 O O . THR A 1 83 ? -0.833 18.230 7.117 1.00 94.62 83 THR A O 1
ATOM 643 N N . GLU A 1 84 ? -0.130 16.097 7.294 1.00 95.94 84 GLU A N 1
ATOM 644 C CA . GLU A 1 84 ? 0.044 15.902 5.856 1.00 95.94 84 GLU A CA 1
ATOM 645 C C . GLU A 1 84 ? -1.302 16.071 5.133 1.00 95.94 84 GLU A C 1
ATOM 647 O O . GLU A 1 84 ? -2.352 15.615 5.596 1.00 95.94 84 GLU A O 1
ATOM 652 N N . LYS A 1 85 ? -1.275 16.729 3.970 1.00 93.75 85 LYS A N 1
ATOM 653 C CA . LYS A 1 85 ? -2.455 16.861 3.112 1.00 93.75 85 LYS A CA 1
ATOM 654 C C . LYS A 1 85 ? -2.543 15.642 2.188 1.00 93.75 85 LYS A C 1
ATOM 656 O O . LYS A 1 85 ? -1.580 15.401 1.459 1.00 93.75 85 LYS A O 1
ATOM 661 N N . PRO A 1 86 ? -3.664 14.899 2.174 1.00 95.81 86 PRO A N 1
ATOM 662 C CA . PRO A 1 86 ? -3.865 13.831 1.204 1.00 95.81 86 PRO A CA 1
ATOM 663 C C . PRO A 1 86 ? -3.858 14.351 -0.237 1.00 95.81 86 PRO A C 1
ATOM 665 O O . PRO A 1 86 ? -4.269 15.482 -0.509 1.00 95.81 86 PRO A O 1
ATOM 668 N N . ILE A 1 87 ? -3.454 13.487 -1.162 1.00 96.69 87 ILE A N 1
ATOM 669 C CA . ILE A 1 87 ? -3.617 13.668 -2.603 1.00 96.69 87 ILE A CA 1
ATOM 670 C C . ILE A 1 87 ? -5.118 13.721 -2.913 1.00 96.69 87 ILE A C 1
ATOM 672 O O . ILE A 1 87 ? -5.887 12.871 -2.461 1.00 96.69 87 ILE A O 1
ATOM 676 N N . THR A 1 88 ? -5.539 14.730 -3.678 1.00 95.62 88 THR A N 1
ATOM 677 C CA . THR A 1 88 ? -6.954 14.950 -4.049 1.00 95.62 88 THR A CA 1
ATOM 678 C C . THR A 1 88 ? -7.214 14.852 -5.554 1.00 95.62 88 THR A C 1
ATOM 680 O O . THR A 1 88 ? -8.367 14.897 -5.982 1.00 95.62 88 THR A O 1
ATOM 683 N N . HIS A 1 89 ? -6.162 14.672 -6.352 1.00 96.00 89 HIS A N 1
ATOM 684 C CA . HIS A 1 89 ? -6.199 14.461 -7.799 1.00 96.00 89 HIS A CA 1
ATOM 685 C C . HIS A 1 89 ? -5.823 13.016 -8.165 1.00 96.00 89 HIS A C 1
ATOM 687 O O . HIS A 1 89 ? -5.697 12.153 -7.294 1.00 96.00 89 HIS A O 1
ATOM 693 N N . ARG A 1 90 ? -5.694 12.711 -9.463 1.00 97.81 90 ARG A N 1
ATOM 694 C CA . ARG A 1 90 ? -5.303 11.375 -9.928 1.00 97.81 90 ARG A CA 1
ATOM 695 C C . ARG A 1 90 ? -3.819 11.146 -9.586 1.00 97.81 90 ARG A C 1
ATOM 697 O O . ARG A 1 90 ? -2.983 11.846 -10.145 1.00 97.81 90 ARG A O 1
ATOM 704 N N . PRO A 1 91 ? -3.451 10.140 -8.765 1.00 97.38 91 PRO A N 1
ATOM 705 C CA . PRO A 1 91 ? -2.066 9.984 -8.291 1.00 97.38 91 PRO A CA 1
ATOM 706 C C . PRO A 1 91 ? -1.019 9.823 -9.401 1.00 97.38 91 PRO A C 1
ATOM 708 O O . PRO A 1 91 ? 0.133 10.205 -9.244 1.00 97.38 91 PRO A O 1
ATOM 711 N N . ALA A 1 92 ? -1.418 9.270 -10.547 1.00 97.19 92 ALA A N 1
ATOM 712 C CA . ALA A 1 92 ? -0.532 9.099 -11.693 1.00 97.19 92 ALA A CA 1
ATOM 713 C C . ALA A 1 92 ? -0.176 10.416 -12.412 1.00 97.19 92 ALA A C 1
ATOM 715 O O . ALA A 1 92 ? 0.666 10.384 -13.303 1.00 97.19 92 ALA A O 1
ATOM 716 N N . ASP A 1 93 ? -0.785 11.552 -12.053 1.00 97.69 93 ASP A N 1
ATOM 717 C CA . ASP A 1 93 ? -0.369 12.869 -12.561 1.00 97.69 93 ASP A CA 1
ATOM 718 C C . ASP A 1 93 ? 0.970 13.322 -11.949 1.00 97.69 93 ASP A C 1
ATOM 720 O O . ASP A 1 93 ? 1.669 14.133 -12.550 1.00 97.69 93 ASP A O 1
ATOM 724 N N . ASP A 1 94 ? 1.368 12.751 -10.804 1.00 96.00 94 ASP A N 1
ATOM 725 C CA . ASP A 1 94 ? 2.640 13.054 -10.133 1.00 96.00 94 ASP A CA 1
ATOM 726 C C . ASP A 1 94 ? 3.807 12.173 -10.637 1.00 96.00 94 ASP A C 1
ATOM 728 O O . ASP A 1 94 ? 4.945 12.323 -10.187 1.00 96.00 94 ASP A O 1
ATOM 732 N N . ILE A 1 95 ? 3.545 11.228 -11.552 1.00 95.81 95 ILE A N 1
ATOM 733 C CA . ILE A 1 95 ? 4.533 10.253 -12.036 1.00 95.81 95 ILE A CA 1
ATOM 734 C C . ILE A 1 95 ? 5.068 10.693 -13.412 1.00 95.81 95 ILE A C 1
ATOM 736 O O . ILE A 1 95 ? 4.307 10.714 -14.383 1.00 95.81 95 ILE A O 1
ATOM 740 N N . PRO A 1 96 ? 6.371 11.009 -13.548 1.00 96.75 96 PRO A N 1
ATOM 741 C CA . PRO A 1 96 ? 6.960 11.384 -14.833 1.00 96.75 96 PRO A CA 1
ATOM 742 C C . PRO A 1 96 ? 7.118 10.170 -15.770 1.00 96.75 96 PRO A C 1
ATOM 744 O O . PRO A 1 96 ? 7.134 9.033 -15.301 1.00 96.75 96 PRO A O 1
ATOM 747 N N . PRO A 1 97 ? 7.301 10.366 -17.091 1.00 97.50 97 PRO A N 1
ATOM 748 C CA . PRO A 1 97 ? 7.574 9.270 -18.024 1.00 97.50 97 PRO A CA 1
ATOM 749 C C . PRO A 1 97 ? 8.824 8.455 -17.641 1.00 97.50 97 PRO A C 1
ATOM 751 O O . PRO A 1 97 ? 9.907 9.014 -17.491 1.00 97.50 97 PRO A O 1
ATOM 754 N N . GLN A 1 98 ? 8.693 7.127 -17.526 1.00 96.69 98 GLN A N 1
ATOM 755 C CA . GLN A 1 98 ? 9.760 6.260 -16.985 1.00 96.69 98 GLN A CA 1
ATOM 756 C C . GLN A 1 98 ? 10.429 5.348 -18.025 1.00 96.69 98 GLN A C 1
ATOM 758 O O . GLN A 1 98 ? 11.527 4.849 -17.788 1.00 96.69 98 GLN A O 1
ATOM 763 N N . LEU A 1 99 ? 9.807 5.134 -19.192 1.00 95.94 99 LEU A N 1
ATOM 764 C CA . LEU A 1 99 ? 10.234 4.099 -20.145 1.00 95.94 99 LEU A CA 1
ATOM 765 C C . LEU A 1 99 ? 11.680 4.279 -20.638 1.00 95.94 99 LEU A C 1
ATOM 767 O O . LEU A 1 99 ? 12.402 3.297 -20.786 1.00 95.94 99 LEU A O 1
ATOM 771 N N . GLY A 1 100 ? 12.112 5.522 -20.871 1.00 95.19 100 GLY A N 1
ATOM 772 C CA . GLY A 1 100 ? 13.489 5.813 -21.281 1.00 95.19 100 GLY A CA 1
ATOM 773 C C . GLY A 1 100 ? 14.509 5.406 -20.215 1.00 95.19 100 GLY A C 1
ATOM 774 O O . GLY A 1 100 ? 15.465 4.701 -20.523 1.00 95.19 100 GLY A O 1
ATOM 775 N N . GLY A 1 101 ? 14.259 5.774 -18.954 1.00 96.25 101 GLY A N 1
ATOM 776 C CA . GLY A 1 101 ? 15.121 5.400 -17.829 1.00 96.25 101 GLY A CA 1
ATOM 777 C C . GLY A 1 101 ? 15.161 3.891 -17.593 1.00 96.25 101 GLY A C 1
ATOM 778 O O . GLY A 1 101 ? 16.220 3.335 -17.330 1.00 96.25 101 GLY A O 1
ATOM 779 N N . ILE A 1 102 ? 14.029 3.208 -17.777 1.00 96.94 102 ILE A N 1
ATOM 780 C CA . ILE A 1 102 ? 13.947 1.748 -17.660 1.00 96.94 102 ILE A CA 1
ATOM 781 C C . ILE A 1 102 ? 14.820 1.049 -18.715 1.00 96.94 102 ILE A C 1
ATOM 783 O O . ILE A 1 102 ? 15.543 0.111 -18.386 1.00 96.94 102 ILE A O 1
ATOM 787 N N . LYS A 1 103 ? 14.798 1.517 -19.970 1.00 96.31 103 LYS A N 1
ATOM 788 C CA . LYS A 1 103 ? 15.651 0.964 -21.038 1.00 96.31 103 LYS A CA 1
ATOM 789 C C . LYS A 1 103 ? 17.140 1.166 -20.756 1.00 96.31 103 LYS A C 1
ATOM 791 O O . LYS A 1 103 ? 17.924 0.262 -21.025 1.00 96.31 103 LYS A O 1
ATOM 796 N N . ILE A 1 104 ? 17.515 2.322 -20.203 1.00 96.19 104 ILE A N 1
ATOM 797 C CA . ILE A 1 104 ? 18.900 2.598 -19.793 1.00 96.19 10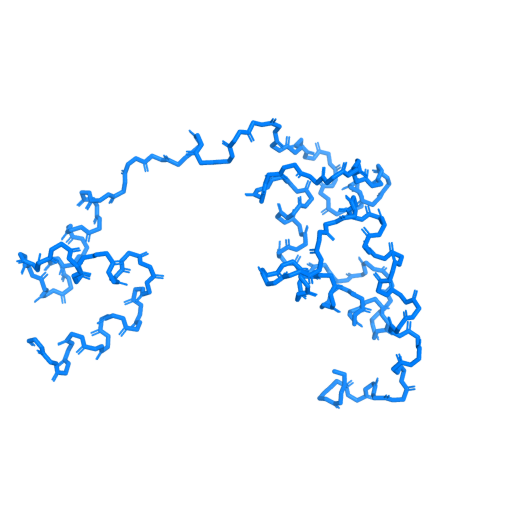4 ILE A CA 1
ATOM 798 C C . ILE A 1 104 ? 19.323 1.618 -18.693 1.00 96.19 104 ILE A C 1
ATOM 800 O O . ILE A 1 104 ? 20.339 0.949 -18.848 1.00 96.19 104 ILE A O 1
ATOM 804 N N . ALA A 1 105 ? 18.504 1.451 -17.651 1.00 95.81 105 ALA A N 1
ATOM 805 C CA . ALA A 1 105 ? 18.797 0.522 -16.559 1.00 95.81 105 ALA A CA 1
ATOM 806 C C . ALA A 1 105 ? 18.948 -0.936 -17.039 1.00 95.81 105 ALA A C 1
ATOM 808 O O . ALA A 1 105 ? 19.816 -1.659 -16.560 1.00 95.81 105 ALA A O 1
ATOM 809 N N . LEU A 1 106 ? 18.137 -1.372 -18.011 1.00 96.75 106 LEU A N 1
ATOM 810 C CA . LEU A 1 106 ? 18.266 -2.704 -18.615 1.00 96.75 106 LEU A CA 1
ATOM 811 C C . LEU A 1 106 ? 19.559 -2.865 -19.420 1.00 96.75 106 LEU A C 1
ATOM 813 O O . LEU A 1 106 ? 20.219 -3.897 -19.306 1.00 96.75 106 LEU A O 1
ATOM 817 N N . ALA A 1 107 ? 19.946 -1.850 -20.196 1.00 95.50 107 ALA A N 1
ATOM 818 C CA . ALA A 1 107 ? 21.211 -1.863 -20.924 1.00 95.50 107 ALA A CA 1
ATOM 819 C C . ALA A 1 107 ? 22.414 -1.926 -19.965 1.00 95.50 107 ALA A C 1
ATOM 821 O O . ALA A 1 107 ? 23.329 -2.715 -20.189 1.00 95.50 107 ALA A O 1
ATOM 822 N N . GLU A 1 108 ? 22.382 -1.164 -18.866 1.00 95.81 108 GLU A N 1
ATOM 823 C CA . GLU A 1 108 ? 23.395 -1.209 -17.799 1.00 95.81 108 GLU A CA 1
ATOM 824 C C . GLU A 1 108 ? 23.441 -2.570 -17.088 1.00 95.81 108 GLU A C 1
ATOM 826 O O . GLU A 1 108 ? 24.514 -3.035 -16.707 1.00 95.81 108 GLU A O 1
ATOM 831 N N . ALA A 1 109 ? 22.295 -3.245 -16.965 1.00 93.94 109 ALA A N 1
ATOM 832 C CA . ALA A 1 109 ? 22.191 -4.597 -16.421 1.00 93.94 109 ALA A CA 1
ATOM 833 C C . ALA A 1 109 ? 22.625 -5.707 -17.404 1.00 93.94 109 ALA A C 1
ATOM 835 O O . ALA A 1 109 ? 22.532 -6.886 -17.060 1.00 93.94 109 ALA A O 1
ATOM 836 N N . GLY A 1 110 ? 23.100 -5.358 -18.606 1.00 95.06 110 GLY A N 1
ATOM 837 C CA . GLY A 1 110 ? 23.585 -6.311 -19.611 1.00 95.06 110 GLY A CA 1
ATOM 838 C C . GLY A 1 110 ? 22.515 -6.836 -20.569 1.00 95.06 110 GLY A C 1
ATOM 839 O O . GLY A 1 110 ? 22.791 -7.756 -21.334 1.00 95.06 110 GLY A O 1
ATOM 840 N N . PHE A 1 111 ? 21.321 -6.238 -20.572 1.00 94.88 111 PHE A N 1
ATOM 841 C CA . PHE A 1 111 ? 20.210 -6.601 -21.453 1.00 94.88 111 PHE A CA 1
ATOM 842 C C . PHE A 1 111 ? 19.815 -5.436 -22.379 1.00 94.88 111 PHE A C 1
ATOM 844 O O . PHE A 1 111 ? 18.715 -4.884 -22.258 1.00 94.88 111 PHE A O 1
ATOM 851 N N . PRO A 1 112 ? 20.709 -5.004 -23.292 1.00 93.50 112 PRO A N 1
ATOM 852 C CA . PRO A 1 112 ? 20.394 -3.946 -24.241 1.00 93.50 112 PRO A CA 1
ATOM 853 C C . PRO A 1 112 ? 19.364 -4.423 -25.274 1.00 93.50 112 PRO A C 1
ATOM 855 O O . PRO A 1 112 ? 19.289 -5.602 -25.604 1.00 93.50 112 PRO A O 1
ATOM 858 N N . GLU A 1 113 ? 18.585 -3.478 -25.804 1.00 91.25 113 GLU A N 1
ATOM 859 C CA . GLU A 1 113 ? 17.711 -3.690 -26.973 1.00 91.25 113 GLU A CA 1
ATOM 860 C C . GLU A 1 113 ? 16.674 -4.823 -26.841 1.00 91.25 113 GLU A C 1
ATOM 862 O O . GLU A 1 113 ? 16.230 -5.392 -27.838 1.00 91.25 113 GLU A O 1
ATOM 867 N N . LEU A 1 114 ? 16.227 -5.121 -25.615 1.00 93.50 114 LEU A N 1
ATOM 868 C CA . LEU A 1 114 ? 15.146 -6.080 -25.397 1.00 93.50 114 LEU A CA 1
ATOM 869 C C . LEU A 1 114 ? 13.838 -5.658 -26.105 1.00 93.50 114 LEU A C 1
ATOM 871 O O . LEU A 1 114 ? 13.523 -4.459 -26.161 1.00 93.50 114 LEU A O 1
ATOM 875 N N . PRO A 1 115 ? 13.032 -6.632 -26.584 1.00 95.38 115 PRO A N 1
ATOM 876 C CA . PRO A 1 115 ? 11.671 -6.383 -27.051 1.00 95.38 115 PRO A CA 1
ATOM 877 C C . PRO A 1 115 ? 10.845 -5.622 -26.009 1.00 95.38 115 PRO A C 1
ATOM 879 O O . PRO A 1 115 ? 11.071 -5.745 -24.801 1.00 95.38 115 PRO A O 1
ATOM 882 N N . ILE A 1 116 ? 9.863 -4.837 -26.459 1.00 96.38 116 ILE A N 1
ATOM 883 C CA . ILE A 1 116 ? 9.079 -3.977 -25.561 1.00 96.38 116 ILE A CA 1
ATOM 884 C C . ILE A 1 116 ? 8.340 -4.785 -24.486 1.00 96.38 116 ILE A C 1
ATOM 886 O O . ILE A 1 116 ? 8.181 -4.312 -23.367 1.00 96.38 116 ILE A O 1
ATOM 890 N N . GLU A 1 117 ? 7.952 -6.018 -24.789 1.00 97.06 117 GLU A N 1
ATOM 891 C CA . GLU A 1 117 ? 7.304 -6.956 -23.876 1.00 97.06 117 GLU A CA 1
ATOM 892 C C . GLU A 1 117 ? 8.218 -7.342 -22.702 1.00 97.06 117 GLU A C 1
ATOM 894 O O . GLU A 1 117 ? 7.774 -7.378 -21.551 1.00 97.06 117 GLU A O 1
ATOM 899 N N . ASP A 1 118 ? 9.509 -7.556 -22.965 1.00 96.75 118 ASP A N 1
ATOM 900 C CA . ASP A 1 118 ? 10.509 -7.863 -21.938 1.00 96.75 118 ASP A CA 1
ATOM 901 C C . ASP A 1 118 ? 10.838 -6.594 -21.122 1.00 96.75 118 ASP A C 1
ATOM 903 O O . ASP A 1 118 ? 10.923 -6.639 -19.892 1.00 96.75 118 ASP A O 1
ATOM 907 N N . VAL A 1 119 ? 10.895 -5.424 -21.771 1.00 97.38 119 VAL A N 1
ATOM 908 C CA . VAL A 1 119 ? 11.039 -4.130 -21.076 1.00 97.38 119 VAL A CA 1
ATOM 909 C C . VAL A 1 119 ? 9.861 -3.870 -20.126 1.00 97.38 119 VAL A C 1
ATOM 911 O O . VAL A 1 119 ? 10.067 -3.437 -18.992 1.00 97.38 119 VAL A O 1
ATOM 914 N N . LEU A 1 120 ? 8.626 -4.153 -20.555 1.00 97.50 120 LEU A N 1
ATOM 915 C CA . LEU A 1 120 ? 7.428 -4.027 -19.719 1.00 97.50 120 LEU A CA 1
ATOM 916 C C . LEU A 1 120 ? 7.410 -5.056 -18.583 1.00 97.50 120 LEU A C 1
ATOM 918 O O . LEU A 1 120 ? 6.997 -4.728 -17.472 1.00 97.50 120 LEU A O 1
ATOM 922 N N . SER A 1 121 ? 7.899 -6.271 -18.832 1.00 97.50 121 SER A N 1
ATOM 923 C CA . SER A 1 121 ? 8.042 -7.294 -17.791 1.00 97.50 121 SER A CA 1
ATOM 924 C C . SER A 1 121 ? 8.980 -6.824 -16.680 1.00 97.50 121 SER A C 1
ATOM 926 O O . SER A 1 121 ? 8.634 -6.927 -15.504 1.00 97.50 121 SER A O 1
ATOM 928 N N . TYR A 1 122 ? 10.116 -6.219 -17.039 1.00 97.38 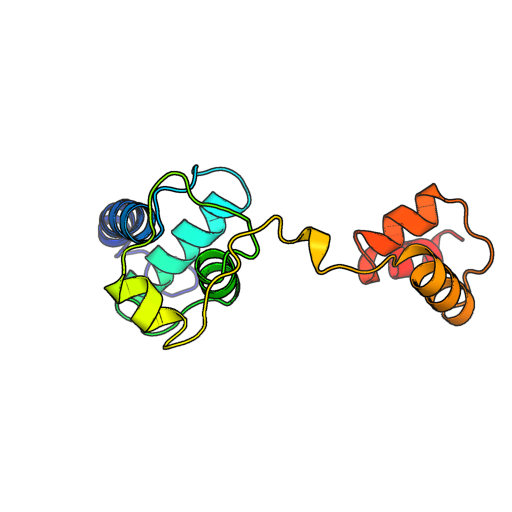122 TYR A N 1
ATOM 929 C CA . TYR A 1 122 ? 11.019 -5.597 -16.071 1.00 97.38 122 TYR A CA 1
ATOM 930 C C . TYR A 1 122 ? 10.403 -4.372 -15.384 1.00 97.38 122 TYR A C 1
ATOM 932 O O . TYR A 1 122 ? 10.560 -4.216 -14.179 1.00 97.38 122 TYR A O 1
ATOM 940 N N . ALA A 1 123 ? 9.642 -3.540 -16.101 1.00 96.62 123 ALA A N 1
ATOM 941 C CA . ALA A 1 123 ? 8.949 -2.399 -15.499 1.00 96.62 123 ALA A CA 1
ATOM 942 C C . ALA A 1 123 ? 7.946 -2.815 -14.403 1.00 96.62 123 ALA A C 1
ATOM 944 O O . ALA A 1 123 ? 7.785 -2.102 -13.415 1.00 96.62 123 ALA A O 1
ATOM 945 N N . LEU A 1 124 ? 7.271 -3.958 -14.577 1.00 97.00 124 LEU A N 1
ATOM 946 C CA . LEU A 1 124 ? 6.290 -4.485 -13.624 1.00 97.00 124 LEU A CA 1
ATOM 947 C C . LEU A 1 124 ? 6.936 -5.305 -12.497 1.00 97.00 124 LEU A C 1
ATOM 949 O O . LEU A 1 124 ? 6.483 -5.233 -11.355 1.00 97.00 124 LEU A O 1
ATOM 953 N N . PHE A 1 125 ? 7.977 -6.084 -12.812 1.00 97.06 125 PHE A N 1
ATOM 954 C CA . PHE A 1 125 ? 8.610 -7.030 -11.887 1.00 97.06 125 PHE A CA 1
ATOM 955 C C . PHE A 1 125 ? 10.146 -7.046 -12.035 1.00 97.06 125 PHE A C 1
ATOM 957 O O . PHE A 1 125 ? 10.690 -8.041 -12.518 1.00 97.06 125 PHE A O 1
ATOM 964 N N . PRO A 1 126 ? 10.870 -5.993 -11.602 1.00 95.75 126 PRO A N 1
ATOM 965 C CA . PRO A 1 126 ? 12.294 -5.819 -11.907 1.00 95.75 126 PRO A CA 1
ATOM 966 C C . PRO A 1 126 ? 13.173 -7.022 -11.537 1.00 95.75 126 PRO A C 1
ATOM 968 O O . PRO A 1 126 ? 13.841 -7.594 -12.398 1.00 95.75 126 PRO A O 1
ATOM 971 N N . ASP A 1 127 ? 13.115 -7.463 -10.278 1.00 95.50 127 ASP A N 1
ATOM 972 C CA . ASP A 1 127 ? 13.975 -8.540 -9.769 1.00 95.50 127 ASP A CA 1
ATOM 973 C C . ASP A 1 127 ? 13.649 -9.898 -10.408 1.00 95.50 127 ASP A C 1
ATOM 975 O O . ASP A 1 127 ? 14.541 -10.678 -10.747 1.00 95.50 127 ASP A O 1
ATOM 979 N N . VAL A 1 128 ? 12.355 -10.177 -10.606 1.00 97.25 128 VAL A N 1
ATOM 980 C CA . VAL A 1 128 ? 11.882 -11.431 -11.212 1.00 97.25 128 VAL A CA 1
ATOM 981 C C . VAL A 1 128 ? 12.269 -11.484 -12.688 1.00 97.25 128 VAL A C 1
ATOM 983 O O . VAL A 1 128 ? 12.736 -12.519 -13.162 1.00 97.25 128 VAL A O 1
ATOM 986 N N . ALA A 1 129 ? 12.109 -10.369 -13.403 1.00 96.94 129 ALA A N 1
ATOM 987 C CA . ALA A 1 129 ? 12.461 -10.261 -14.809 1.00 96.94 129 ALA A CA 1
ATOM 988 C C . ALA A 1 129 ? 13.971 -10.411 -15.021 1.00 96.94 129 ALA A C 1
ATOM 990 O O . ALA A 1 129 ? 14.375 -11.213 -15.856 1.00 96.94 129 ALA A O 1
ATOM 991 N N . LEU A 1 130 ? 14.810 -9.736 -14.225 1.00 95.62 130 LEU A N 1
ATOM 992 C CA . LEU A 1 130 ? 16.268 -9.882 -14.325 1.00 95.62 130 LEU A CA 1
ATOM 993 C C . LEU A 1 130 ? 16.715 -11.325 -14.071 1.00 95.62 130 LEU A C 1
ATOM 995 O O . LEU A 1 130 ? 17.491 -11.872 -14.854 1.00 95.62 130 LEU A O 1
ATOM 999 N N . ALA A 1 131 ? 16.192 -11.969 -13.025 1.00 96.25 131 ALA A N 1
ATOM 1000 C CA . ALA A 1 131 ? 16.512 -13.365 -12.731 1.00 96.25 131 ALA A CA 1
ATOM 1001 C C . ALA A 1 131 ? 16.064 -14.326 -13.849 1.00 96.25 131 ALA A C 1
ATOM 1003 O O . ALA A 1 131 ? 16.706 -15.354 -14.078 1.00 96.25 131 ALA A O 1
ATOM 1004 N N . TYR A 1 132 ? 14.964 -14.009 -14.539 1.00 96.81 132 TYR A N 1
ATOM 1005 C CA . TYR A 1 132 ? 14.493 -14.759 -15.700 1.00 96.81 132 TYR A CA 1
ATOM 1006 C C . TYR A 1 132 ? 15.389 -14.522 -16.924 1.00 96.81 132 TYR A C 1
ATOM 1008 O O . TYR A 1 132 ? 15.846 -15.485 -17.538 1.00 96.81 132 TYR A O 1
ATOM 1016 N N . PHE A 1 133 ? 15.705 -13.267 -17.253 1.00 96.12 133 PHE A N 1
ATOM 1017 C CA . PHE A 1 133 ? 16.552 -12.932 -18.399 1.00 96.12 133 PHE A CA 1
ATOM 1018 C C . PHE A 1 133 ? 17.940 -13.555 -18.276 1.00 96.12 133 PHE A C 1
ATOM 1020 O O . PHE A 1 133 ? 18.384 -14.192 -19.219 1.00 96.12 133 PHE A O 1
ATOM 1027 N N . GLN A 1 134 ? 18.557 -13.523 -17.093 1.00 94.50 134 GLN A N 1
ATOM 1028 C CA . GLN A 1 134 ? 19.852 -14.175 -16.844 1.00 94.50 134 GLN A CA 1
ATOM 1029 C C . GLN A 1 134 ? 19.886 -15.672 -17.192 1.00 94.50 134 GLN A C 1
ATOM 1031 O O . GLN A 1 134 ? 20.956 -16.222 -17.439 1.00 94.50 134 GLN A O 1
ATOM 1036 N N . LYS A 1 135 ? 18.738 -16.358 -17.169 1.00 95.75 135 LYS A N 1
ATOM 1037 C CA . LYS A 1 135 ? 18.639 -17.795 -17.468 1.00 95.75 135 LYS A CA 1
ATOM 1038 C C . LYS A 1 135 ? 18.214 -18.092 -18.904 1.00 95.75 135 LYS A C 1
ATOM 1040 O O . LYS A 1 135 ? 18.356 -19.233 -19.341 1.00 95.75 135 LYS A O 1
ATOM 1045 N N . HIS A 1 136 ? 17.631 -17.120 -19.603 1.00 92.19 136 HIS A N 1
ATOM 1046 C CA . HIS A 1 136 ? 16.861 -17.362 -20.827 1.00 92.19 136 HIS A CA 1
ATOM 1047 C C . HIS A 1 136 ? 17.144 -16.371 -21.967 1.00 92.19 136 HIS A C 1
ATOM 1049 O O . HIS A 1 136 ? 16.525 -16.488 -23.029 1.00 92.19 136 HIS A O 1
ATOM 1055 N N . ARG A 1 137 ? 18.037 -15.401 -21.763 1.00 83.56 137 ARG A N 1
ATOM 1056 C CA . ARG A 1 137 ? 18.452 -14.393 -22.741 1.00 83.56 137 ARG A CA 1
ATOM 1057 C C . ARG A 1 137 ? 19.968 -14.323 -22.827 1.00 83.56 137 ARG A C 1
ATOM 1059 O O . ARG A 1 137 ? 20.624 -14.556 -21.790 1.00 83.56 137 ARG A O 1
#

pLDDT: mean 96.32, std 2.57, range [83.56, 98.62]

InterPro domains:
  IPR003379 Carboxylase, conserved domain [PF02436] (1-136)
  IPR013785 Aldolase-type TIM barrel [G3DSA:3.20.20.70] (1-137)

Secondary structure (DSSP, 8-state):
-GGGT-GGGHHHHHHHHHHHHHHTT---SSTTHHHHHHHHHHHHHHH-TTSS--HHHHHHHTTTT---SSPPPHHHHHHHHTTPPPP-S-GGGGPPP-HHHHHHHHHHTT-TT--HHHHHHHHH-HHHHHHHHHHH-

Radius of gyration: 19.65 Å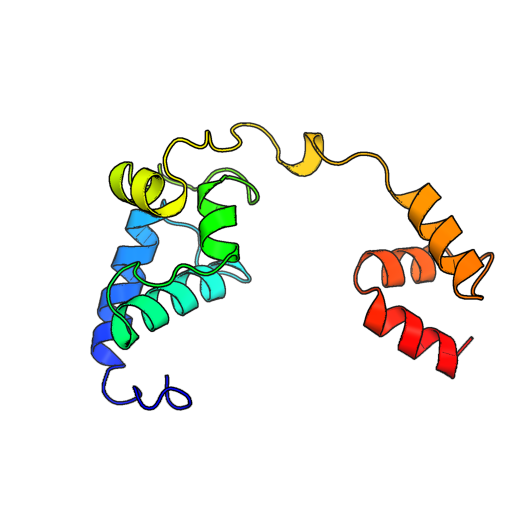; chains: 1; bounding box: 40×36×47 Å

Organism: NCBI:txid1076179

Sequence (137 aa):
MKELGAADKYAEFLQEMPKVRAELGFPPLVTPTSQIIGSMAVMNVTLGRYKMIPTQVKDLVRGKYGRTPAPIDPEIQRLIIGTEKPITHRPADDIPPQLGGIKIALAEAGFPELPIEDVLSYALFPDVALAYFQKHR